Protein AF-A0A966Q017-F1 (afdb_monomer_lite)

Sequence (95 aa):
GGGGCYEGTSGGAGGSGIGGTGGGNSGNGGSGNTNTGSGGGGTFNGTAGSGGSGIVIIAYPTTYSAASSTTGSPTYSSSGGNHIYKFTGSGTITF

Radius of gyration: 18.74 Å; chains: 1; bounding box: 42×16×51 Å

Structure (mmCIF, N/CA/C/O backbone):
data_AF-A0A966Q017-F1
#
_entry.id   AF-A0A966Q017-F1
#
loop_
_atom_site.group_PDB
_atom_site.id
_atom_site.type_symbol
_atom_site.label_atom_id
_atom_site.label_alt_id
_atom_site.label_comp_id
_atom_site.label_asym_id
_atom_site.label_entity_id
_atom_site.label_seq_id
_atom_site.pdbx_PDB_ins_code
_atom_site.Cartn_x
_atom_site.Cartn_y
_atom_site.Cartn_z
_atom_site.occupancy
_atom_site.B_iso_or_equiv
_atom_site.auth_seq_id
_atom_site.auth_comp_id
_atom_site.auth_asym_id
_atom_site.auth_atom_id
_atom_site.pdbx_PDB_model_num
ATOM 1 N N . GLY A 1 1 ? 9.013 -4.362 -12.460 1.00 87.31 1 GLY A N 1
ATOM 2 C CA . GLY A 1 1 ? 8.733 -3.598 -13.680 1.00 87.31 1 GLY A CA 1
ATOM 3 C C . GLY A 1 1 ? 9.099 -4.413 -14.893 1.00 87.31 1 GLY A C 1
ATOM 4 O O . GLY A 1 1 ? 9.266 -5.622 -14.774 1.00 87.31 1 GLY A O 1
ATOM 5 N N . GLY A 1 2 ? 9.163 -3.758 -16.044 1.00 93.19 2 GLY A N 1
ATOM 6 C CA . GLY A 1 2 ? 9.546 -4.357 -17.316 1.00 93.19 2 GLY A CA 1
ATOM 7 C C . GLY A 1 2 ? 11.061 -4.383 -17.499 1.00 93.19 2 GLY A C 1
ATOM 8 O O . GLY A 1 2 ? 11.774 -3.563 -16.920 1.00 93.19 2 GLY A O 1
ATOM 9 N N . GLY A 1 3 ? 11.559 -5.342 -18.277 1.00 91.50 3 GLY A N 1
ATOM 10 C CA . GLY A 1 3 ? 12.986 -5.452 -18.595 1.00 91.50 3 GLY A CA 1
ATOM 11 C C . GLY A 1 3 ? 13.443 -4.392 -19.598 1.00 91.50 3 GLY A C 1
ATOM 12 O O . GLY A 1 3 ? 12.664 -3.967 -20.447 1.00 91.50 3 GLY A O 1
ATOM 13 N N . GLY A 1 4 ? 14.706 -3.974 -19.514 1.00 91.19 4 GLY A N 1
ATOM 14 C CA . GLY A 1 4 ? 15.318 -3.104 -20.523 1.00 91.19 4 GLY A CA 1
ATOM 15 C C . GLY A 1 4 ? 15.623 -3.836 -21.833 1.00 91.19 4 GLY A C 1
ATOM 16 O O . GLY A 1 4 ? 15.532 -5.063 -21.894 1.00 91.19 4 GLY A O 1
ATOM 17 N N . CYS A 1 5 ? 16.026 -3.099 -22.871 1.00 87.62 5 CYS A N 1
ATOM 18 C CA . CYS A 1 5 ? 16.507 -3.689 -24.125 1.00 87.62 5 CYS A CA 1
ATOM 19 C C . CYS A 1 5 ? 17.784 -3.010 -24.653 1.00 87.62 5 CYS A C 1
ATOM 21 O O . CYS A 1 5 ? 18.015 -1.826 -24.421 1.00 87.62 5 CYS A O 1
ATOM 23 N N . TYR A 1 6 ? 18.615 -3.785 -25.362 1.00 84.12 6 TYR A N 1
ATOM 24 C CA . TYR A 1 6 ? 19.870 -3.324 -25.975 1.00 84.12 6 TYR A CA 1
ATOM 25 C C . TYR A 1 6 ? 19.657 -2.707 -27.374 1.00 84.12 6 TYR A C 1
ATOM 27 O O . TYR A 1 6 ? 20.162 -1.621 -27.634 1.00 84.12 6 TYR A O 1
ATOM 35 N N . GLU A 1 7 ? 18.855 -3.334 -28.250 1.00 77.81 7 GLU A N 1
ATOM 36 C CA . GLU A 1 7 ? 18.620 -2.878 -29.645 1.00 77.81 7 GLU A CA 1
ATOM 37 C C . GLU A 1 7 ? 17.164 -2.471 -29.941 1.00 77.81 7 GLU A C 1
ATOM 39 O O . GLU A 1 7 ? 16.683 -2.581 -31.066 1.00 77.81 7 GLU A O 1
ATOM 44 N N . GLY A 1 8 ? 16.428 -2.003 -28.932 1.00 69.44 8 GLY A N 1
ATOM 45 C CA . GLY A 1 8 ? 15.052 -1.532 -29.096 1.00 69.44 8 GLY A CA 1
ATOM 46 C C . GLY A 1 8 ? 14.898 -0.052 -28.762 1.00 69.44 8 GLY A C 1
ATOM 47 O O . GLY A 1 8 ? 15.575 0.486 -27.884 1.00 69.44 8 GLY A O 1
ATOM 48 N N . THR A 1 9 ? 13.943 0.605 -29.422 1.00 70.06 9 THR A N 1
ATOM 49 C CA . THR A 1 9 ? 13.505 1.963 -29.059 1.00 70.06 9 THR A CA 1
ATOM 50 C C . THR A 1 9 ? 12.725 1.986 -27.739 1.00 70.06 9 THR A C 1
ATOM 52 O O . THR A 1 9 ? 12.485 3.057 -27.186 1.00 70.06 9 THR A O 1
ATOM 55 N N . SER A 1 10 ? 12.298 0.827 -27.220 1.00 74.44 10 SER A N 1
ATOM 56 C CA . SER A 1 10 ? 11.498 0.713 -25.994 1.00 74.44 10 SER A CA 1
ATOM 57 C C . SER A 1 10 ? 11.752 -0.619 -25.286 1.00 74.44 10 SER A C 1
ATOM 59 O O . SER A 1 10 ? 11.853 -1.657 -25.943 1.00 74.44 10 SER A O 1
ATOM 61 N N . GLY A 1 11 ? 11.863 -0.595 -23.956 1.00 83.00 11 GLY A N 1
ATOM 62 C CA . GLY A 1 11 ? 11.944 -1.808 -23.143 1.00 83.00 11 GLY A CA 1
ATOM 63 C C . GLY A 1 11 ? 10.577 -2.474 -22.947 1.00 83.00 11 GLY A C 1
ATOM 64 O O . GLY A 1 11 ? 9.548 -2.000 -23.431 1.00 83.00 11 GLY A O 1
ATOM 65 N N . GLY A 1 12 ? 10.561 -3.593 -22.224 1.00 85.81 12 GLY A N 1
ATOM 66 C CA . GLY A 1 12 ? 9.343 -4.339 -21.912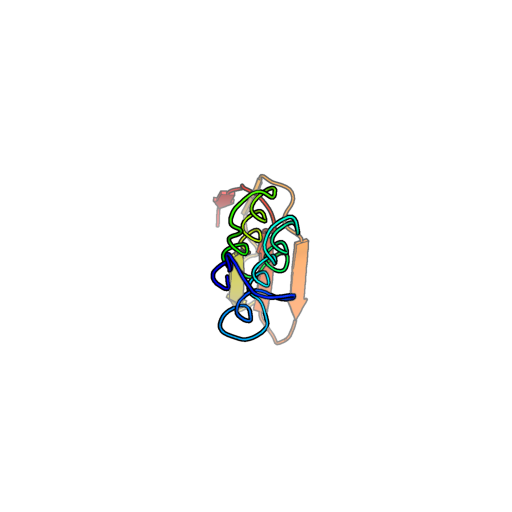 1.00 85.81 12 GLY A CA 1
ATOM 67 C C . GLY A 1 12 ? 8.374 -3.539 -21.039 1.00 85.81 12 GLY A C 1
ATOM 68 O O . GLY A 1 12 ? 8.780 -2.725 -20.210 1.00 85.81 12 GLY A O 1
ATOM 69 N N . ALA A 1 13 ? 7.074 -3.783 -21.189 1.00 84.88 13 ALA A N 1
ATOM 70 C CA . ALA A 1 13 ? 6.065 -3.158 -20.340 1.00 84.88 13 ALA A CA 1
ATOM 71 C C . ALA A 1 13 ? 6.224 -3.579 -18.866 1.00 84.88 13 ALA A C 1
ATOM 73 O O . ALA A 1 13 ? 6.664 -4.688 -18.554 1.00 84.88 13 ALA A O 1
ATOM 74 N N . GLY A 1 14 ? 5.843 -2.692 -17.945 1.00 78.56 14 GLY A N 1
ATOM 75 C CA . GLY A 1 14 ? 5.746 -3.032 -16.531 1.00 78.56 14 GLY A CA 1
ATOM 76 C C . GLY A 1 14 ? 4.662 -4.078 -16.276 1.00 78.56 14 GLY A C 1
ATOM 77 O O . GLY A 1 14 ? 3.532 -3.928 -16.738 1.00 78.56 14 GLY A O 1
ATOM 78 N N . GLY A 1 15 ? 4.991 -5.134 -15.523 1.00 73.00 15 GLY A N 1
ATOM 79 C CA . GLY A 1 15 ? 4.010 -6.140 -15.105 1.00 73.00 15 GLY A CA 1
ATOM 80 C C . GLY A 1 15 ? 2.791 -5.509 -14.415 1.00 73.00 15 GLY A C 1
ATOM 81 O O . GLY A 1 15 ? 2.926 -4.546 -13.654 1.00 73.00 15 GLY A O 1
ATOM 82 N N . SER A 1 16 ? 1.602 -6.036 -14.717 1.00 76.69 16 SER A N 1
ATOM 83 C CA . SER A 1 16 ? 0.301 -5.597 -14.178 1.00 76.69 16 SER A CA 1
ATOM 84 C C . SER A 1 16 ? -0.085 -4.132 -14.449 1.00 76.69 16 SER A C 1
ATOM 86 O O . SER A 1 16 ? -0.998 -3.623 -13.808 1.00 76.69 16 SER A O 1
ATOM 88 N N . GLY A 1 17 ? 0.601 -3.428 -15.362 1.00 83.62 17 GLY A N 1
ATOM 89 C CA . GLY A 1 17 ? 0.292 -2.036 -15.734 1.00 83.62 17 GLY A CA 1
ATOM 90 C C . GLY A 1 17 ? 0.622 -0.977 -14.672 1.00 83.62 17 GLY A C 1
ATOM 91 O O . GLY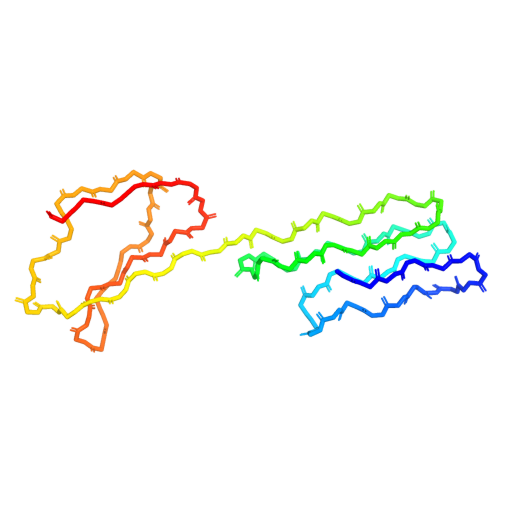 A 1 17 ? 0.435 0.211 -14.912 1.00 83.62 17 GLY A O 1
ATOM 92 N N . ILE A 1 18 ? 1.123 -1.395 -13.508 1.00 91.38 18 ILE A N 1
ATOM 93 C CA . ILE A 1 18 ? 1.486 -0.520 -12.381 1.00 91.38 18 ILE A CA 1
ATOM 94 C C . ILE A 1 18 ? 2.991 -0.512 -12.103 1.00 91.38 18 ILE A C 1
ATOM 96 O O . ILE A 1 18 ? 3.478 0.362 -11.390 1.00 91.38 18 ILE A O 1
ATOM 100 N N . GLY A 1 19 ? 3.729 -1.489 -12.640 1.00 94.12 19 GLY A N 1
ATOM 101 C CA . GLY A 1 19 ? 5.185 -1.500 -12.586 1.00 94.12 19 GLY A CA 1
ATOM 102 C C . GLY A 1 19 ? 5.802 -0.531 -13.588 1.00 94.12 19 GLY A C 1
ATOM 103 O O . GLY A 1 19 ? 5.210 -0.215 -14.618 1.00 94.12 19 GLY A O 1
ATOM 104 N N . GLY A 1 20 ? 7.036 -0.121 -13.315 1.00 95.38 20 GLY A N 1
ATOM 105 C CA . GLY A 1 20 ? 7.782 0.742 -14.222 1.00 95.38 20 GLY A CA 1
ATOM 106 C C . GLY A 1 20 ? 8.059 0.080 -15.572 1.00 95.38 20 GLY A C 1
ATOM 107 O O . GLY A 1 20 ? 8.382 -1.112 -15.616 1.00 95.38 20 GLY A O 1
ATOM 108 N N . THR A 1 21 ? 7.934 0.831 -16.666 1.00 94.06 21 THR A N 1
ATOM 109 C CA . THR A 1 21 ? 8.280 0.377 -18.023 1.00 94.06 21 THR A CA 1
ATOM 110 C C . THR A 1 21 ? 9.792 0.252 -18.191 1.00 94.06 21 THR A C 1
ATOM 112 O O . THR A 1 21 ? 10.556 1.011 -17.604 1.00 94.06 21 THR A O 1
ATOM 115 N N . GLY A 1 22 ? 10.250 -0.708 -18.987 1.00 94.06 22 GLY A N 1
ATOM 116 C CA . GLY A 1 22 ? 11.663 -0.839 -19.320 1.00 94.06 22 GLY A CA 1
ATOM 117 C C . GLY A 1 22 ? 12.146 0.300 -20.221 1.00 94.06 22 GLY A C 1
ATOM 118 O O . GLY A 1 22 ? 11.436 0.732 -21.131 1.00 94.06 22 GLY A O 1
ATOM 119 N N . GLY A 1 23 ? 13.372 0.758 -19.989 1.00 93.38 23 GLY A N 1
ATOM 120 C CA . GLY A 1 23 ? 14.064 1.695 -20.868 1.00 93.38 23 GLY A CA 1
ATOM 121 C C . GLY A 1 23 ? 14.608 1.008 -22.125 1.00 93.38 23 GLY A C 1
ATOM 122 O O . GLY A 1 23 ? 14.954 -0.177 -22.097 1.00 93.38 23 GLY A O 1
ATOM 123 N N . GLY A 1 24 ? 14.683 1.760 -23.228 1.00 89.38 24 GLY A N 1
ATOM 124 C CA . GLY A 1 24 ? 15.468 1.376 -24.411 1.00 89.38 24 GLY A CA 1
ATOM 125 C C . GLY A 1 24 ? 16.981 1.456 -24.156 1.00 89.38 24 GLY A C 1
ATOM 126 O O . GLY A 1 24 ? 17.389 1.710 -23.025 1.00 89.38 24 GLY A O 1
ATOM 127 N N . ASN A 1 25 ? 17.810 1.321 -25.200 1.00 86.56 25 ASN A N 1
ATOM 128 C CA . ASN A 1 25 ? 19.282 1.249 -25.086 1.00 86.56 25 ASN A CA 1
ATOM 129 C C . ASN A 1 25 ? 19.876 2.293 -24.118 1.00 86.56 25 ASN A C 1
ATOM 131 O O . ASN A 1 25 ? 20.487 1.938 -23.113 1.00 86.56 25 ASN A O 1
ATOM 135 N N . SER A 1 26 ? 19.628 3.575 -24.388 1.00 88.88 26 SER A N 1
ATOM 136 C CA . SER A 1 26 ? 20.054 4.718 -23.568 1.00 88.88 26 SER A CA 1
ATOM 137 C C . SER A 1 26 ? 18.894 5.394 -22.824 1.00 88.88 26 SER A C 1
ATOM 139 O O . SER A 1 26 ? 19.058 6.474 -22.262 1.00 88.88 26 SER A O 1
ATOM 141 N N . GLY A 1 27 ? 17.706 4.780 -22.827 1.00 91.44 27 GLY A N 1
ATOM 142 C CA . GLY A 1 27 ? 16.525 5.306 -22.147 1.00 91.44 27 GLY A CA 1
ATOM 143 C C . GLY A 1 27 ? 16.483 4.882 -20.682 1.00 91.44 27 GLY A C 1
ATOM 144 O O . GLY A 1 27 ? 16.822 3.747 -20.347 1.00 91.44 27 GLY A O 1
ATOM 145 N N . ASN A 1 28 ? 16.019 5.764 -19.801 1.00 93.94 28 ASN A N 1
ATOM 146 C CA . ASN A 1 28 ? 15.812 5.413 -18.396 1.00 93.94 28 ASN A CA 1
ATOM 147 C C . ASN A 1 28 ? 14.616 4.462 -18.249 1.00 93.94 28 ASN A C 1
ATOM 149 O O . ASN A 1 28 ? 13.639 4.555 -18.995 1.00 93.94 28 ASN A O 1
ATOM 153 N N . GLY A 1 29 ? 14.684 3.563 -17.268 1.00 94.38 29 GLY A N 1
ATOM 154 C CA . GLY A 1 29 ? 13.527 2.773 -16.858 1.00 94.38 29 GLY A CA 1
ATOM 155 C C . GLY A 1 29 ? 12.502 3.648 -16.135 1.00 94.38 29 GLY A C 1
ATOM 156 O O . GLY A 1 29 ? 12.860 4.539 -15.366 1.00 94.38 29 GLY A O 1
ATOM 157 N N . GLY A 1 30 ? 11.216 3.394 -16.359 1.00 95.19 30 GLY A N 1
ATOM 158 C CA . GLY A 1 30 ? 10.137 4.041 -15.622 1.00 95.19 30 GLY A CA 1
ATOM 159 C C . GLY A 1 30 ? 10.103 3.589 -14.161 1.00 95.19 30 GLY A C 1
ATOM 160 O O . GLY A 1 30 ? 10.435 2.444 -13.845 1.00 95.19 30 GLY A O 1
ATOM 161 N N . SER A 1 31 ? 9.676 4.470 -13.261 1.00 96.31 31 SER A N 1
ATOM 162 C CA . SER A 1 31 ? 9.420 4.121 -11.858 1.00 96.31 31 SER A CA 1
ATOM 163 C C . SER A 1 31 ? 8.122 3.324 -11.711 1.00 96.31 31 SER A C 1
ATOM 165 O O . SER A 1 31 ? 7.195 3.491 -12.501 1.00 96.31 31 SER A O 1
ATOM 167 N N . GLY A 1 32 ? 8.042 2.464 -10.694 1.00 96.00 32 GLY A N 1
ATOM 168 C CA . GLY A 1 32 ? 6.774 1.847 -10.294 1.00 96.00 32 GLY A CA 1
ATOM 169 C C . GLY A 1 32 ? 5.799 2.877 -9.716 1.00 96.00 32 GLY A C 1
ATOM 170 O O . GLY A 1 32 ? 6.217 3.886 -9.143 1.00 96.00 32 GLY A O 1
ATOM 171 N N . ASN A 1 33 ? 4.497 2.621 -9.838 1.00 94.81 33 ASN A N 1
ATOM 172 C CA . ASN A 1 33 ? 3.475 3.524 -9.313 1.00 94.81 33 ASN A CA 1
ATOM 173 C C . ASN A 1 33 ? 3.514 3.589 -7.779 1.00 94.81 33 ASN A C 1
ATOM 175 O O . ASN A 1 33 ? 3.610 2.569 -7.091 1.00 94.81 33 ASN A O 1
ATOM 179 N N . THR A 1 34 ? 3.379 4.792 -7.228 1.00 96.38 34 THR A N 1
ATOM 180 C CA . THR A 1 34 ? 3.312 5.039 -5.781 1.00 96.38 34 THR A CA 1
ATOM 181 C C . THR A 1 34 ? 2.185 4.239 -5.121 1.00 96.38 34 THR A C 1
ATOM 183 O O . THR A 1 34 ? 1.104 4.108 -5.690 1.00 96.38 34 THR A O 1
ATOM 186 N N . ASN A 1 35 ? 2.411 3.757 -3.895 1.00 95.69 35 ASN A N 1
ATOM 187 C CA . ASN A 1 35 ? 1.438 3.023 -3.072 1.00 95.69 35 ASN A CA 1
ATOM 188 C C . ASN A 1 35 ? 0.948 1.697 -3.685 1.00 95.69 35 ASN A C 1
ATOM 190 O O . ASN A 1 35 ? -0.162 1.257 -3.394 1.00 95.69 35 ASN A O 1
ATOM 194 N N . THR A 1 36 ? 1.762 1.058 -4.529 1.00 94.19 36 THR A N 1
ATOM 195 C CA . THR A 1 36 ? 1.437 -0.241 -5.148 1.00 94.19 36 THR A CA 1
ATOM 196 C C . THR A 1 36 ? 2.406 -1.365 -4.789 1.00 94.19 36 THR A C 1
ATOM 198 O O . THR A 1 36 ? 2.109 -2.524 -5.059 1.00 94.19 36 THR A O 1
ATOM 201 N N . GLY A 1 37 ? 3.575 -1.048 -4.218 1.00 94.31 37 GLY A N 1
ATOM 202 C CA . GLY A 1 37 ? 4.649 -2.022 -3.983 1.00 94.31 37 GLY A CA 1
ATOM 203 C C . GLY A 1 37 ? 5.260 -2.607 -5.264 1.00 94.31 37 GLY A C 1
ATOM 204 O O . GLY A 1 37 ? 5.948 -3.625 -5.216 1.00 94.31 37 GLY A O 1
ATOM 205 N N . SER A 1 38 ? 4.991 -2.008 -6.427 1.00 95.50 38 SER A N 1
ATOM 206 C CA . SER A 1 38 ? 5.481 -2.498 -7.714 1.00 95.50 38 SER A CA 1
ATOM 207 C C . SER A 1 38 ? 6.971 -2.204 -7.929 1.00 95.50 38 SER A C 1
ATOM 209 O O . SER A 1 38 ? 7.519 -1.222 -7.436 1.00 95.50 38 SER A O 1
ATOM 211 N N . GLY A 1 39 ? 7.656 -3.043 -8.709 1.00 96.00 39 GLY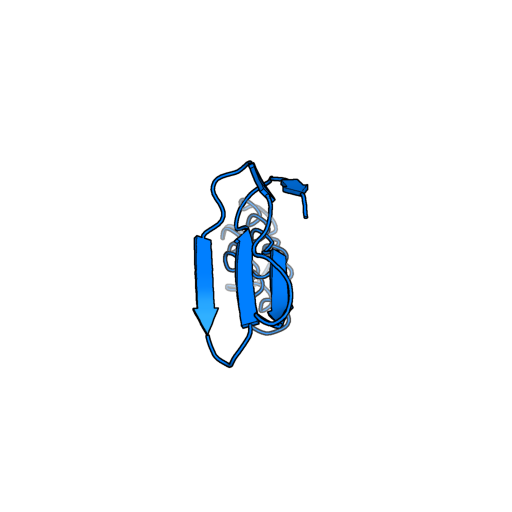 A N 1
ATOM 212 C CA . GLY A 1 39 ? 9.058 -2.799 -9.068 1.00 96.00 39 GLY A CA 1
ATOM 213 C C . GLY A 1 39 ? 9.216 -1.791 -10.213 1.00 96.00 39 GLY A C 1
ATOM 214 O O . GLY A 1 39 ? 8.394 -1.778 -11.137 1.00 96.00 39 GLY A O 1
ATOM 215 N N . GLY A 1 40 ? 10.317 -1.038 -10.216 1.00 96.19 40 GLY A N 1
ATOM 216 C CA . GLY A 1 40 ? 10.722 -0.191 -11.341 1.00 96.19 40 GLY A CA 1
ATOM 217 C C . GLY A 1 40 ? 11.152 -0.984 -12.580 1.00 96.19 40 GLY A C 1
ATOM 218 O O . GLY A 1 40 ? 11.239 -2.219 -12.550 1.00 96.19 40 GLY A O 1
ATOM 219 N N . GLY A 1 41 ? 11.335 -0.278 -13.694 1.00 95.25 41 GLY A N 1
ATOM 220 C CA . GLY A 1 41 ? 11.778 -0.842 -14.967 1.00 95.25 41 GLY A CA 1
ATOM 221 C C . GLY A 1 41 ? 13.301 -0.904 -15.098 1.00 95.25 41 GLY A C 1
ATOM 222 O O . GLY A 1 41 ? 14.014 -0.015 -14.633 1.00 95.25 41 GLY A O 1
ATOM 223 N N . GLY A 1 42 ? 13.796 -1.955 -15.749 1.00 94.56 42 GLY A N 1
ATOM 224 C CA . GLY A 1 42 ? 15.208 -2.108 -16.098 1.00 94.56 42 GLY A CA 1
ATOM 225 C C . GLY A 1 42 ? 15.590 -1.324 -17.355 1.00 94.56 42 GLY A C 1
ATOM 226 O O . GLY A 1 42 ? 14.736 -0.852 -18.100 1.00 94.56 42 GLY A O 1
ATOM 227 N N . THR A 1 43 ? 16.888 -1.207 -17.609 1.00 93.44 43 THR A N 1
ATOM 228 C CA . THR A 1 43 ? 17.475 -0.567 -18.798 1.00 93.44 43 THR A CA 1
ATOM 229 C C . THR A 1 43 ? 18.869 -1.153 -19.042 1.00 93.44 43 THR A C 1
ATOM 231 O O . THR A 1 43 ? 19.404 -1.824 -18.158 1.00 93.44 43 THR A O 1
ATOM 234 N N . PHE A 1 44 ? 19.418 -0.959 -20.243 1.00 91.12 44 PHE A N 1
ATOM 235 C CA . PHE A 1 44 ? 20.768 -1.400 -20.588 1.00 91.12 44 PHE A CA 1
ATOM 236 C C . PHE A 1 44 ? 21.829 -0.377 -20.153 1.00 91.12 44 PHE A C 1
ATOM 238 O O . PHE A 1 44 ? 22.610 -0.675 -19.256 1.00 91.12 44 PHE A O 1
ATOM 245 N N . ASN A 1 45 ? 21.827 0.828 -20.740 1.00 91.44 45 ASN A N 1
ATOM 246 C CA . ASN A 1 45 ? 22.796 1.894 -20.434 1.00 91.44 45 ASN A CA 1
ATOM 247 C C . ASN A 1 45 ? 22.190 3.109 -19.705 1.00 91.44 45 ASN A C 1
ATOM 249 O O . ASN A 1 45 ? 22.914 4.059 -19.411 1.00 91.44 45 ASN A O 1
ATOM 253 N N . GLY A 1 46 ? 20.877 3.134 -19.455 1.00 91.88 46 GLY A N 1
ATOM 254 C CA . GLY A 1 46 ? 20.224 4.219 -18.713 1.00 91.88 46 GLY A CA 1
ATOM 255 C C . GLY A 1 46 ? 20.227 4.009 -17.194 1.00 91.88 46 GLY A C 1
ATOM 256 O O . GLY A 1 46 ? 20.779 3.041 -16.671 1.00 91.88 46 GLY A O 1
ATOM 257 N N . THR A 1 47 ? 19.515 4.875 -16.471 1.00 95.88 47 THR A N 1
ATOM 258 C CA . THR A 1 47 ? 19.229 4.657 -15.042 1.00 95.88 47 THR A CA 1
ATOM 259 C C . THR A 1 47 ? 17.970 3.808 -14.871 1.00 95.88 47 THR A C 1
ATOM 261 O O . THR A 1 47 ? 16.930 4.105 -15.466 1.00 95.88 47 THR A O 1
ATOM 264 N N . ALA A 1 48 ? 18.046 2.750 -14.058 1.00 95.12 48 ALA A N 1
ATOM 265 C CA . ALA A 1 48 ? 16.884 1.929 -13.723 1.00 95.12 48 ALA A CA 1
ATOM 266 C C . ALA A 1 48 ? 15.847 2.729 -12.922 1.00 95.12 48 ALA A C 1
ATOM 268 O O . ALA A 1 48 ? 16.189 3.602 -12.123 1.00 95.12 48 ALA A O 1
ATOM 269 N N . GLY A 1 49 ? 14.572 2.410 -13.125 1.00 96.56 49 GLY A N 1
ATOM 270 C CA . GLY A 1 49 ? 13.490 3.044 -12.388 1.00 96.56 49 GLY A CA 1
ATOM 271 C C . GLY A 1 49 ? 13.424 2.562 -10.941 1.00 96.56 49 GLY A C 1
ATOM 272 O O . GLY A 1 49 ? 13.681 1.393 -10.643 1.00 96.56 49 GLY A O 1
ATOM 273 N N . SER A 1 50 ? 13.015 3.445 -10.037 1.00 97.38 50 SER A N 1
ATOM 274 C CA . SER A 1 50 ? 12.787 3.086 -8.636 1.00 97.38 50 SER A CA 1
ATOM 275 C C . SER A 1 50 ? 11.549 2.200 -8.477 1.00 97.38 50 SER A C 1
ATOM 277 O O . SER A 1 50 ? 10.584 2.296 -9.242 1.00 97.38 50 SER A O 1
ATOM 279 N N . GLY A 1 51 ? 11.548 1.350 -7.448 1.00 96.88 51 GLY A N 1
ATOM 280 C CA . GLY A 1 51 ? 10.328 0.681 -6.995 1.00 96.88 51 GLY A CA 1
ATOM 281 C C . GLY A 1 51 ? 9.299 1.687 -6.472 1.00 96.88 51 GLY A C 1
ATOM 282 O O . GLY A 1 51 ? 9.660 2.699 -5.872 1.00 96.88 51 GLY A O 1
ATOM 283 N N . GLY A 1 52 ? 8.020 1.406 -6.701 1.00 96.31 52 GLY A N 1
ATOM 284 C CA . GLY A 1 52 ? 6.919 2.153 -6.109 1.00 96.31 52 GLY A CA 1
ATOM 285 C C . GLY A 1 52 ? 6.808 1.857 -4.614 1.00 96.31 52 GLY A C 1
ATOM 286 O O . GLY A 1 52 ? 6.992 0.718 -4.182 1.00 96.31 52 GLY A O 1
ATOM 287 N N . SER A 1 53 ? 6.485 2.874 -3.812 1.00 96.75 53 SER A N 1
ATOM 288 C CA . SER A 1 53 ? 6.229 2.682 -2.381 1.00 96.75 53 SER A CA 1
ATOM 289 C C . SER A 1 53 ? 5.094 1.678 -2.141 1.00 96.75 53 SER A C 1
ATOM 291 O O . SER A 1 53 ? 4.193 1.521 -2.970 1.00 96.75 53 SER A O 1
ATOM 293 N N . GLY A 1 54 ? 5.123 1.004 -0.991 1.00 96.12 54 GLY A N 1
ATOM 294 C CA . GLY A 1 54 ? 3.992 0.225 -0.490 1.00 96.12 54 GLY A CA 1
ATOM 295 C C . GLY A 1 54 ? 2.967 1.095 0.240 1.00 96.12 54 GLY A C 1
ATOM 296 O O . GLY A 1 54 ? 3.198 2.276 0.498 1.00 96.12 54 GLY A O 1
ATOM 297 N N . ILE A 1 55 ? 1.838 0.488 0.595 1.00 97.69 55 ILE A N 1
ATOM 298 C CA . ILE A 1 55 ? 0.799 1.086 1.435 1.00 97.69 55 ILE A CA 1
ATOM 299 C C . ILE A 1 55 ? 0.254 0.025 2.391 1.00 97.69 55 ILE A C 1
ATOM 301 O O . ILE A 1 55 ? 0.123 -1.138 2.011 1.00 97.69 55 ILE A O 1
ATOM 305 N N . VAL A 1 56 ? -0.076 0.419 3.620 1.00 97.88 56 VAL A N 1
ATOM 306 C CA . VAL A 1 56 ? -0.767 -0.440 4.591 1.00 97.88 56 VAL A CA 1
ATOM 307 C C . VAL A 1 56 ? -2.102 0.201 4.944 1.00 97.88 56 VAL A C 1
ATOM 309 O O . VAL A 1 56 ? -2.157 1.378 5.303 1.00 97.88 56 VAL A O 1
ATOM 312 N N . ILE A 1 57 ? -3.183 -0.570 4.831 1.00 97.81 57 ILE A N 1
ATOM 313 C CA . ILE A 1 57 ? -4.533 -0.152 5.212 1.00 97.81 57 ILE A CA 1
ATOM 314 C C . ILE A 1 57 ? -5.047 -1.133 6.255 1.00 97.81 57 ILE A C 1
ATOM 316 O O . ILE A 1 57 ? -5.103 -2.334 6.003 1.00 97.81 57 ILE A O 1
ATOM 320 N N . ILE A 1 58 ? -5.436 -0.611 7.412 1.00 98.00 58 ILE A N 1
ATOM 321 C CA . ILE A 1 58 ? -6.051 -1.383 8.489 1.00 98.00 58 ILE A CA 1
ATOM 322 C C . ILE A 1 58 ? -7.488 -0.896 8.622 1.00 98.00 58 ILE A C 1
ATOM 324 O O . ILE A 1 58 ? -7.710 0.289 8.867 1.00 98.00 58 ILE A O 1
ATOM 328 N N . ALA A 1 59 ? -8.446 -1.802 8.438 1.00 98.31 59 ALA A N 1
ATOM 329 C CA . ALA A 1 59 ? -9.872 -1.523 8.548 1.00 98.31 59 ALA A CA 1
ATOM 330 C C . ALA A 1 59 ? -10.515 -2.496 9.537 1.00 98.31 59 ALA A C 1
ATOM 332 O O . ALA A 1 59 ? -10.353 -3.708 9.396 1.00 98.31 59 ALA A O 1
ATOM 333 N N . TYR A 1 60 ? -11.231 -1.975 10.530 1.00 98.31 60 TYR A N 1
ATOM 334 C CA . TYR A 1 60 ? -11.893 -2.793 11.546 1.00 98.31 60 TYR A CA 1
ATOM 335 C C . TYR A 1 60 ? -13.188 -2.138 12.050 1.00 98.31 60 TYR A C 1
ATOM 337 O O . TYR A 1 60 ? -13.298 -0.913 11.974 1.00 98.31 60 TYR A O 1
ATOM 345 N N . PRO A 1 61 ? -14.167 -2.911 12.559 1.00 98.56 61 PRO A N 1
ATOM 346 C CA . PRO A 1 61 ? -15.489 -2.387 12.897 1.00 98.56 61 PRO A CA 1
ATOM 347 C C . PRO A 1 61 ? -15.466 -1.26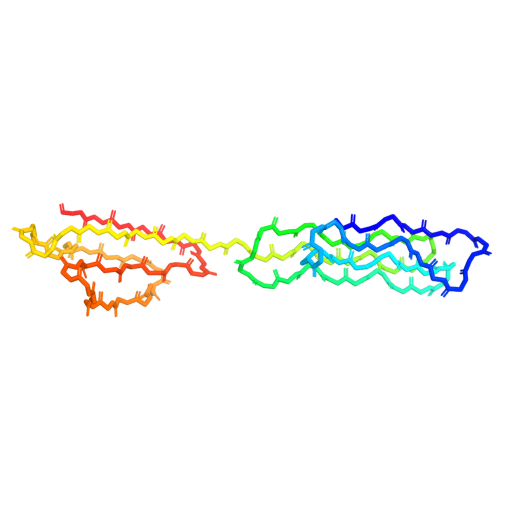5 13.934 1.00 98.56 61 PRO A C 1
ATOM 349 O O . PRO A 1 61 ? -14.748 -1.349 14.931 1.00 98.56 61 PRO A O 1
ATOM 352 N N . THR A 1 62 ? -16.343 -0.273 13.768 1.00 98.12 62 THR A N 1
ATOM 353 C CA . THR A 1 62 ? -16.539 0.820 14.740 1.00 98.12 62 THR A CA 1
ATOM 354 C C . THR A 1 62 ? -17.232 0.384 16.033 1.00 98.12 62 THR A C 1
ATOM 356 O O . THR A 1 62 ? -17.503 1.213 16.896 1.00 98.12 62 THR A O 1
ATOM 359 N N . THR A 1 63 ? -17.565 -0.904 16.175 1.00 98.25 63 THR A N 1
ATOM 360 C CA . THR A 1 63 ? -18.012 -1.491 17.449 1.00 98.25 63 THR A CA 1
ATOM 361 C C . THR A 1 63 ? -16.862 -1.652 18.442 1.00 98.25 63 THR A C 1
ATOM 363 O O . THR A 1 63 ? -17.107 -1.770 19.639 1.00 98.25 63 THR A O 1
ATOM 366 N N . TYR A 1 64 ? -15.620 -1.677 17.955 1.00 98.06 64 TYR A N 1
ATOM 367 C CA . TYR A 1 64 ? -14.418 -1.600 18.777 1.00 98.06 64 TYR A CA 1
ATOM 368 C C . TYR A 1 64 ? -13.942 -0.151 18.858 1.00 98.06 64 TYR A C 1
ATOM 370 O O . TYR A 1 64 ? -14.214 0.643 17.961 1.00 98.06 64 TYR A O 1
ATOM 378 N N . SER A 1 65 ? -13.200 0.188 19.910 1.00 98.19 65 SER A N 1
ATOM 379 C CA . SER A 1 65 ? -12.606 1.518 20.047 1.00 98.19 65 SER A CA 1
ATOM 380 C C . SER A 1 65 ? -11.629 1.833 18.908 1.00 98.19 65 SER A C 1
ATOM 382 O O . SER A 1 65 ? -10.899 0.964 18.422 1.00 98.19 65 SER A O 1
ATOM 384 N N . ALA A 1 66 ? -11.570 3.108 18.520 1.00 98.19 66 ALA A N 1
ATOM 385 C CA . ALA A 1 66 ? -10.500 3.634 17.677 1.00 98.19 66 ALA A CA 1
ATOM 386 C C . ALA A 1 66 ? -9.116 3.353 18.308 1.00 98.19 66 ALA A C 1
ATOM 388 O O . ALA A 1 66 ? -9.010 3.186 19.523 1.00 98.19 66 ALA A O 1
ATOM 389 N N . ALA A 1 67 ? -8.064 3.304 17.488 1.00 98.12 67 ALA A N 1
ATOM 390 C CA . ALA A 1 67 ? -6.707 3.017 17.940 1.00 98.12 67 ALA A CA 1
ATOM 391 C C . ALA A 1 67 ? -6.263 4.046 18.989 1.00 98.12 67 ALA A C 1
ATOM 393 O O . ALA A 1 67 ? -6.444 5.251 18.791 1.00 98.12 67 ALA A O 1
ATOM 394 N N . SER A 1 68 ? -5.669 3.577 20.085 1.00 98.06 68 SER A N 1
ATOM 395 C CA . SER A 1 68 ? -5.211 4.430 21.184 1.00 98.06 68 SER A CA 1
ATOM 396 C C . SER A 1 68 ? -4.036 5.328 20.797 1.00 98.06 68 SER A C 1
ATOM 398 O O . SER A 1 68 ? -3.908 6.429 21.332 1.00 98.06 68 SER A O 1
ATOM 400 N N . SER A 1 69 ? -3.177 4.897 19.865 1.00 98.12 69 SER A N 1
ATOM 401 C CA . SER A 1 69 ? -2.086 5.729 19.346 1.00 98.12 69 SER A CA 1
ATOM 402 C C . SER A 1 69 ? -1.579 5.264 17.982 1.00 98.12 69 SER A C 1
ATOM 404 O O . SER A 1 69 ? -1.648 4.083 17.634 1.00 98.12 69 SER A O 1
ATOM 406 N N . THR A 1 70 ? -1.015 6.205 17.221 1.00 98.50 70 THR A N 1
ATOM 407 C CA . THR A 1 70 ? -0.334 5.944 15.950 1.00 98.50 70 THR A CA 1
ATOM 408 C C . THR A 1 70 ? 0.933 6.781 15.815 1.00 98.50 70 THR A C 1
ATOM 410 O O . THR A 1 70 ? 0.959 7.934 16.245 1.00 98.50 70 THR A O 1
ATOM 413 N N . THR A 1 71 ? 1.947 6.252 15.128 1.00 98.38 71 THR A N 1
ATOM 414 C CA . THR A 1 71 ? 3.104 7.029 14.642 1.00 98.38 71 THR A CA 1
ATOM 415 C C . THR A 1 71 ? 3.137 7.047 13.113 1.00 98.38 71 THR A C 1
ATOM 417 O O . THR A 1 71 ? 2.431 6.277 12.465 1.00 98.38 71 THR A O 1
ATOM 420 N N . GLY A 1 72 ? 3.934 7.936 12.515 1.00 96.56 72 GLY A N 1
ATOM 421 C CA . GLY A 1 72 ? 4.041 8.038 11.052 1.00 96.56 72 GLY A CA 1
ATOM 422 C C . GLY A 1 72 ? 2.872 8.760 10.370 1.00 96.56 72 GLY A C 1
ATOM 423 O O . GLY A 1 72 ? 2.766 8.724 9.148 1.00 96.56 72 GLY A O 1
ATOM 424 N N . SER A 1 73 ? 2.012 9.425 11.149 1.00 96.12 73 SER A N 1
ATOM 425 C CA . SER A 1 73 ? 0.905 10.269 10.674 1.00 96.12 73 SER A CA 1
ATOM 426 C C . SER A 1 73 ? -0.015 9.593 9.641 1.00 96.12 73 SER A C 1
ATOM 428 O O . SER A 1 73 ? -0.204 10.133 8.545 1.00 96.12 73 SER A O 1
ATOM 430 N N . PRO A 1 74 ? -0.600 8.415 9.948 1.00 97.94 74 PRO A N 1
ATOM 431 C CA . PRO A 1 74 ? -1.557 7.789 9.047 1.00 97.94 74 PRO A CA 1
ATOM 432 C C . PRO A 1 74 ? -2.782 8.678 8.837 1.00 97.94 74 PRO A C 1
ATOM 434 O O . PRO A 1 74 ? -3.214 9.412 9.726 1.00 97.94 74 PRO A O 1
ATOM 437 N N . THR A 1 75 ? -3.408 8.557 7.668 1.00 98.38 75 THR A N 1
ATOM 438 C CA . THR A 1 75 ? -4.745 9.123 7.473 1.00 98.38 75 THR A CA 1
ATOM 439 C C . THR A 1 75 ? -5.763 8.221 8.159 1.00 98.38 75 THR A C 1
ATOM 441 O O . THR A 1 75 ? -5.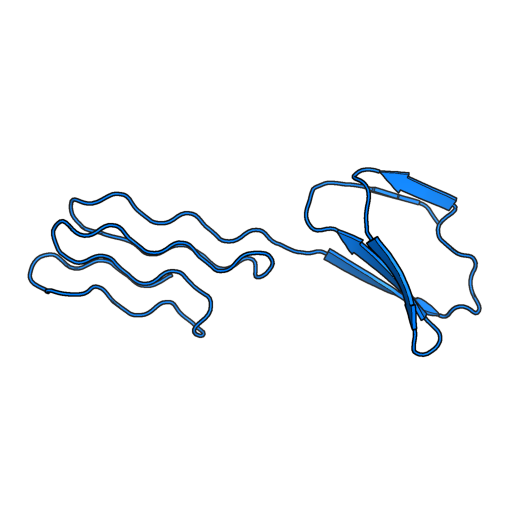852 7.041 7.819 1.00 98.38 75 THR A O 1
ATOM 444 N N . TYR A 1 76 ? -6.541 8.772 9.086 1.00 98.19 76 TYR A N 1
ATOM 445 C CA . TYR A 1 76 ? -7.674 8.090 9.704 1.00 98.19 76 TYR A CA 1
ATOM 446 C C . TYR A 1 76 ? -8.996 8.549 9.079 1.00 98.19 76 TYR A C 1
ATOM 448 O O . TYR A 1 76 ? -9.188 9.732 8.800 1.00 98.19 76 TYR A O 1
ATOM 456 N N . SER A 1 77 ? -9.917 7.612 8.876 1.00 98.31 77 SER A N 1
ATOM 457 C CA . SER A 1 77 ? -11.299 7.887 8.481 1.00 98.31 77 SER A CA 1
ATOM 458 C C . SER A 1 77 ? -12.239 6.826 9.049 1.00 98.31 77 SER A C 1
ATOM 460 O O . SER A 1 77 ? -11.809 5.706 9.319 1.00 98.31 77 SER A O 1
ATOM 462 N N . SER A 1 78 ? -13.522 7.161 9.184 1.00 97.56 78 SER A N 1
ATOM 463 C CA . SER A 1 78 ? -14.574 6.181 9.462 1.00 97.56 78 SER A CA 1
ATOM 464 C C . SER A 1 78 ? -15.519 6.102 8.273 1.00 97.56 78 SER A C 1
ATOM 466 O O . SER A 1 78 ? -16.110 7.108 7.888 1.00 97.56 78 SER A O 1
ATOM 468 N N . SER A 1 79 ? -15.654 4.921 7.674 1.00 97.75 79 SER A N 1
ATOM 469 C CA . SER A 1 79 ? -16.539 4.698 6.528 1.00 97.75 79 SER A CA 1
ATOM 470 C C . SER A 1 79 ? -16.995 3.245 6.471 1.00 97.75 79 SER A C 1
ATOM 472 O O . SER A 1 79 ? -16.261 2.344 6.875 1.00 97.75 79 SER A O 1
ATOM 474 N N . GLY A 1 80 ? -18.225 3.014 6.003 1.00 97.00 80 GLY A N 1
ATOM 475 C CA . GLY A 1 80 ? -18.788 1.666 5.866 1.00 97.00 80 GLY A CA 1
ATOM 476 C C . GLY A 1 80 ? -18.852 0.869 7.176 1.00 97.00 80 GLY A C 1
ATOM 477 O O . GLY A 1 80 ? -18.742 -0.350 7.140 1.00 97.00 80 GLY A O 1
ATOM 478 N N . GLY A 1 81 ? -18.975 1.544 8.327 1.00 97.94 81 GLY A N 1
ATOM 479 C CA . GLY A 1 81 ? -18.986 0.897 9.646 1.00 97.94 81 GLY A CA 1
ATOM 480 C C . GLY A 1 81 ? -17.609 0.477 10.173 1.00 97.94 81 GLY A C 1
ATOM 481 O O . GLY A 1 81 ? -17.548 -0.246 11.163 1.00 97.94 81 GLY A O 1
ATOM 482 N N . ASN A 1 82 ? -16.517 0.935 9.550 1.00 98.62 82 ASN A N 1
ATOM 483 C CA . ASN A 1 82 ? -15.150 0.634 9.971 1.00 98.62 82 ASN A CA 1
ATOM 484 C C . ASN A 1 82 ? -14.359 1.894 10.338 1.00 98.62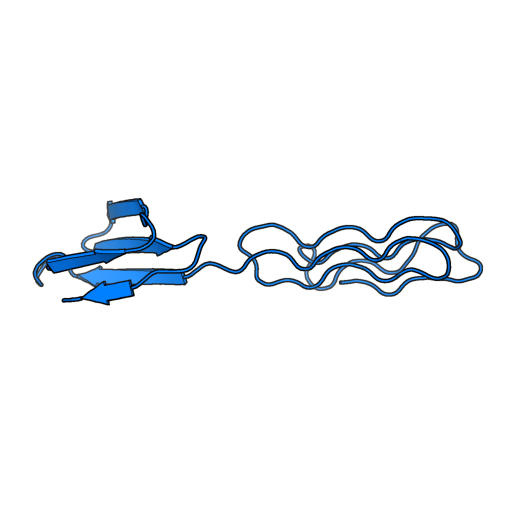 82 ASN A C 1
ATOM 486 O O . ASN A 1 82 ? -14.480 2.928 9.681 1.00 98.62 82 ASN A O 1
ATOM 490 N N . HIS A 1 83 ? -13.493 1.763 11.338 1.00 98.56 83 HIS A N 1
ATOM 491 C CA . HIS A 1 83 ? -12.303 2.581 11.518 1.00 98.56 83 HIS A CA 1
ATOM 492 C C . HIS A 1 83 ? -11.268 2.182 10.464 1.00 98.56 83 HIS A C 1
ATOM 494 O O . HIS A 1 83 ? -10.963 1.000 10.324 1.00 98.56 83 HIS A O 1
ATOM 500 N N . ILE A 1 84 ? -10.736 3.149 9.716 1.00 98.69 84 ILE A N 1
ATOM 501 C CA . ILE A 1 84 ? -9.802 2.918 8.609 1.00 98.69 84 ILE A CA 1
ATOM 502 C C . ILE A 1 84 ? -8.562 3.786 8.814 1.00 98.69 84 ILE A C 1
ATOM 504 O O . ILE A 1 84 ? -8.651 5.013 8.789 1.00 98.69 84 ILE A O 1
ATOM 508 N N . TYR A 1 85 ? -7.402 3.147 8.955 1.00 98.62 85 TYR A N 1
ATOM 509 C CA . TYR A 1 85 ? -6.093 3.793 9.057 1.00 98.62 85 TYR A CA 1
ATOM 510 C C . TYR A 1 85 ? -5.251 3.461 7.824 1.00 98.62 85 TYR A C 1
ATOM 512 O O . TYR A 1 85 ? -5.065 2.290 7.493 1.00 98.62 85 TYR A O 1
ATOM 520 N N . LYS A 1 86 ? -4.736 4.491 7.146 1.00 98.56 86 LYS A N 1
ATOM 521 C CA . LYS A 1 86 ? -3.938 4.378 5.918 1.00 98.56 86 LYS A CA 1
ATOM 522 C C . LYS A 1 86 ? -2.525 4.914 6.136 1.00 98.56 86 LYS A C 1
ATOM 524 O O . LYS A 1 86 ? -2.346 6.115 6.341 1.00 98.56 86 LYS A O 1
ATOM 529 N N . PHE A 1 87 ? -1.535 4.036 6.014 1.00 98.50 87 PHE A N 1
ATOM 530 C CA . PHE A 1 87 ? -0.110 4.339 6.122 1.00 98.50 87 PHE A CA 1
ATOM 531 C C . PHE A 1 87 ? 0.535 4.314 4.733 1.00 98.50 87 PHE A C 1
ATOM 533 O O . PHE A 1 87 ? 0.588 3.268 4.088 1.00 98.50 87 PHE A O 1
ATOM 540 N N . THR A 1 88 ? 1.047 5.459 4.280 1.00 97.62 88 THR A N 1
ATOM 541 C CA . THR A 1 88 ? 1.864 5.587 3.052 1.00 97.62 88 THR A CA 1
ATOM 542 C C . THR A 1 88 ? 3.361 5.720 3.357 1.00 97.62 88 THR A C 1
ATOM 544 O O . THR A 1 88 ? 4.159 6.020 2.473 1.00 97.62 88 THR A O 1
ATOM 547 N N . GLY A 1 89 ? 3.739 5.525 4.620 1.00 95.81 89 GLY A N 1
ATOM 548 C CA . GLY A 1 89 ? 5.103 5.529 5.135 1.00 95.81 89 GLY A CA 1
ATOM 549 C C . GLY A 1 89 ? 5.193 4.650 6.382 1.00 95.81 89 GLY A C 1
ATOM 550 O O . GLY A 1 89 ? 4.198 4.053 6.798 1.00 95.81 89 GLY A O 1
ATOM 551 N N . SER A 1 90 ? 6.384 4.555 6.970 1.00 96.56 90 SER A N 1
ATOM 552 C CA . SER A 1 90 ? 6.603 3.752 8.176 1.00 96.56 90 SER A CA 1
ATOM 553 C C . SER A 1 90 ? 5.873 4.339 9.383 1.00 96.56 90 SER A C 1
ATOM 555 O O . SER A 1 90 ? 5.862 5.553 9.582 1.00 96.56 90 SER A O 1
ATOM 557 N N . GLY A 1 91 ? 5.313 3.471 10.219 1.00 97.12 91 GLY A N 1
ATOM 558 C CA . GLY A 1 91 ? 4.605 3.868 11.427 1.00 97.12 91 GLY A CA 1
ATOM 559 C C . GLY A 1 91 ? 4.169 2.667 12.254 1.00 97.12 91 GLY A C 1
ATOM 560 O O . GLY A 1 91 ? 4.408 1.515 11.890 1.00 97.12 91 GLY A O 1
ATOM 561 N N . THR A 1 92 ? 3.522 2.956 13.374 1.00 98.19 92 THR A N 1
ATOM 562 C CA . THR A 1 92 ? 2.958 1.973 14.300 1.00 98.19 92 THR A CA 1
ATOM 563 C C . THR A 1 92 ? 1.503 2.310 14.596 1.00 98.19 92 THR A C 1
ATOM 565 O O . THR A 1 92 ? 1.077 3.458 14.446 1.00 98.19 92 THR A O 1
ATOM 568 N N . ILE A 1 93 ? 0.751 1.304 15.034 1.00 98.38 93 ILE A N 1
ATOM 569 C CA . ILE A 1 93 ? -0.615 1.431 15.537 1.00 98.38 93 ILE A CA 1
ATOM 570 C C . ILE A 1 93 ? -0.737 0.604 16.814 1.00 98.38 93 ILE A C 1
ATOM 572 O O . ILE A 1 93 ? -0.283 -0.540 16.857 1.00 98.38 93 ILE A O 1
ATOM 576 N N . THR A 1 94 ? -1.339 1.194 17.838 1.00 98.06 94 THR A N 1
ATOM 577 C CA . THR A 1 94 ? -1.660 0.531 19.103 1.00 98.06 94 THR A CA 1
ATOM 578 C C . THR A 1 94 ? -3.164 0.612 19.314 1.00 98.06 94 THR A C 1
ATOM 580 O O . THR A 1 94 ? -3.754 1.668 19.084 1.00 98.06 94 THR A O 1
ATOM 583 N N . PHE A 1 95 ? -3.772 -0.502 19.718 1.00 95.56 95 PHE A N 1
ATOM 584 C CA . PHE A 1 95 ? -5.201 -0.615 20.005 1.00 95.56 95 PHE A CA 1
ATOM 585 C C . PHE A 1 95 ? -5.424 -0.452 21.501 1.00 95.56 95 PHE A C 1
ATOM 587 O O . PHE A 1 95 ? -4.851 -1.253 22.268 1.00 95.56 95 PHE A O 1
#

Foldseek 3Di:
DFEAEQPDCFTDQFPPNQEWGAHYNAGETGAGHAQPQHATYYYNNYHTHHYHFHKDKDKDAPVDDDWPDKPQDWDWDDDPRITITMHSDDMDTHD

pLDDT: mean 93.6, std 6.67, range [69.44, 98.69]

Secondary structure (DSSP, 8-state):
-PPP-SS-SS-PPPGGGTSPPPP-TTPPPPPPPTTTTPPPPP-SSSPPPPPPPP-EEEEEETTSPPPSEESS-PEEEEETTEEEEEESSS--EE-